Protein AF-R9NA98-F1 (afdb_monomer_lite)

Sequence (183 aa):
MHVDIPQNLLDKCMGLSLSDQYWICPADRQVKWSEVNFFENDFSEDVGNILFGKKSSKRKISLLSPDNTSDGWLKKKWSISDGKRYLIKGGSGINRQEPYNEVFASILMDRLGISHVSYSLMMQEEEPYSICEDFVGPGTELVSAWYIMQTAKKENHVSVYQHYLNCCENLGIKGVVVEASCF

Radius of gyration: 18.81 Å; chains: 1; bounding box: 44×45×48 Å

Secondary structure (DSSP, 8-state):
---SSTTHHHHHHTT--SS-S-----TT----GGGT-TTTS----HHHHHHTT-----SS----SGGGT--SSS-EEEEEETTEEEEEEE--TTT--HHHHHHHHHHHHHHHT------EEEEETTEEEEEEE----TT-----HHHHHTTSPPPTTS-HHHHHHHHHHHTT--S--------

Foldseek 3Di:
DDDPDLVVLLVQQQLAALFDQDGNDDPVDPDDSCRQHVQQDPFDCQVLCVLVVHDDPDPDGRSNANVSVDDDDFSWGWDDDPNFIKIKTWADDDPGCVQVVQQVVLVVCVVVVFAEFHWDWDADPNGIIIMTTRPGHNPGHDDDLVVLLVVDDDDPPDDPVVSSVVSCVVVVNPDDDDGDYDD

Structure (mmCIF, N/CA/C/O backbone):
data_AF-R9NA98-F1
#
_entry.id   AF-R9NA98-F1
#
loop_
_atom_site.group_PDB
_atom_site.id
_atom_site.type_symbol
_atom_site.label_atom_id
_atom_site.label_alt_id
_atom_site.label_comp_id
_atom_site.label_asym_id
_atom_site.label_entity_id
_atom_site.label_seq_id
_atom_site.pdbx_PDB_ins_code
_atom_site.Cartn_x
_atom_site.Cartn_y
_atom_site.Cartn_z
_atom_site.occupancy
_atom_site.B_iso_or_equiv
_atom_site.auth_seq_id
_atom_site.auth_comp_id
_atom_site.auth_asym_id
_atom_site.auth_atom_id
_atom_site.pdbx_PDB_model_num
ATOM 1 N N . MET A 1 1 ? -4.811 3.901 27.135 1.00 51.22 1 MET A N 1
ATOM 2 C CA . MET A 1 1 ? -4.962 2.808 26.154 1.00 51.22 1 MET A CA 1
ATOM 3 C C . MET A 1 1 ? -4.464 1.550 26.847 1.00 51.22 1 MET A C 1
ATOM 5 O O . MET A 1 1 ? -3.291 1.524 27.170 1.00 51.22 1 MET A O 1
ATOM 9 N N . HIS A 1 2 ? -5.335 0.596 27.189 1.00 53.34 2 HIS A N 1
ATOM 10 C CA . HIS A 1 2 ? -4.908 -0.696 27.753 1.00 53.34 2 HIS A CA 1
ATOM 11 C C . HIS A 1 2 ? -4.955 -1.725 26.620 1.00 53.34 2 HIS A C 1
ATOM 13 O O . HIS A 1 2 ? -6.041 -2.080 26.154 1.00 53.34 2 HIS A O 1
ATOM 19 N N . VAL A 1 3 ? -3.792 -2.080 26.087 1.00 60.19 3 VAL A N 1
ATOM 20 C CA . VAL A 1 3 ? -3.586 -3.176 25.134 1.00 60.19 3 VAL A CA 1
ATOM 21 C C . VAL A 1 3 ? -2.467 -3.992 25.759 1.00 60.19 3 VAL A C 1
ATOM 23 O O . VAL A 1 3 ? -1.313 -3.585 25.707 1.00 60.19 3 VAL A O 1
ATOM 26 N N . ASP A 1 4 ? -2.832 -5.065 26.456 1.00 68.94 4 ASP A N 1
ATOM 27 C CA . ASP A 1 4 ? -1.878 -5.827 27.273 1.00 68.94 4 ASP A CA 1
ATOM 28 C C . ASP A 1 4 ? -0.988 -6.741 26.423 1.00 68.94 4 ASP A C 1
ATOM 30 O O . ASP A 1 4 ? 0.153 -7.010 26.784 1.00 68.94 4 ASP A O 1
ATOM 34 N N . ILE A 1 5 ? -1.501 -7.170 25.265 1.00 71.50 5 ILE A N 1
ATOM 35 C CA . ILE A 1 5 ? -0.796 -7.974 24.264 1.00 71.50 5 ILE A CA 1
ATOM 36 C C . ILE A 1 5 ? -1.206 -7.538 22.846 1.00 71.50 5 ILE A C 1
ATOM 38 O O . ILE A 1 5 ? -2.355 -7.125 22.658 1.00 71.50 5 ILE A O 1
ATOM 42 N N . PRO A 1 6 ? -0.316 -7.644 21.837 1.00 67.81 6 PRO A N 1
ATOM 43 C CA . PRO A 1 6 ? -0.602 -7.224 20.462 1.00 67.81 6 PRO A CA 1
ATOM 44 C C . PRO A 1 6 ? -1.852 -7.868 19.850 1.00 67.81 6 PRO A C 1
ATOM 46 O O . PRO A 1 6 ? -2.550 -7.209 19.085 1.00 67.81 6 PRO A O 1
ATOM 49 N N . GLN A 1 7 ? -2.188 -9.112 20.223 1.00 70.19 7 GLN A N 1
ATOM 50 C CA . GLN A 1 7 ? -3.407 -9.773 19.736 1.00 70.19 7 GLN A CA 1
ATOM 51 C C . GLN A 1 7 ? -4.690 -9.007 20.095 1.00 70.19 7 GLN A C 1
ATOM 53 O O . GLN A 1 7 ? -5.619 -8.980 19.295 1.00 70.19 7 GLN A O 1
ATOM 58 N N . ASN A 1 8 ? -4.723 -8.296 21.228 1.00 75.38 8 ASN A N 1
ATOM 59 C CA . ASN A 1 8 ? -5.899 -7.523 21.649 1.00 75.38 8 ASN A CA 1
ATOM 60 C C . ASN A 1 8 ? -6.156 -6.295 20.755 1.00 75.38 8 ASN A C 1
ATOM 62 O O . ASN A 1 8 ? -7.170 -5.614 20.921 1.00 75.38 8 ASN A O 1
ATOM 66 N N . LEU A 1 9 ? -5.232 -5.959 19.846 1.00 76.06 9 LEU A N 1
ATOM 67 C CA . LEU A 1 9 ? -5.450 -4.917 18.848 1.00 76.06 9 LEU A CA 1
ATOM 68 C C . LEU A 1 9 ? -6.472 -5.370 17.801 1.00 76.06 9 LEU A C 1
ATOM 70 O O . LEU A 1 9 ? -7.329 -4.569 17.435 1.00 76.06 9 LEU A O 1
ATOM 74 N N . LEU A 1 10 ? -6.440 -6.650 17.406 1.00 75.62 10 LEU A N 1
ATOM 75 C CA . LEU A 1 10 ? -7.361 -7.233 16.423 1.00 75.62 10 LEU A CA 1
ATOM 76 C C . LEU A 1 10 ? -8.816 -7.118 16.880 1.00 75.62 10 LEU A C 1
ATOM 78 O O . LEU A 1 10 ? -9.662 -6.680 16.108 1.00 75.62 10 LEU A O 1
ATOM 82 N N . ASP A 1 11 ? -9.088 -7.385 18.158 1.00 76.25 11 ASP A N 1
ATOM 83 C CA . ASP A 1 11 ? -10.431 -7.238 18.734 1.00 76.25 11 ASP A CA 1
ATOM 84 C C . ASP A 1 11 ? -10.921 -5.780 18.736 1.00 76.25 11 ASP A C 1
ATOM 86 O O . ASP A 1 11 ? -12.123 -5.510 18.744 1.00 76.25 11 ASP A O 1
ATOM 90 N N . LYS A 1 12 ? -9.994 -4.813 18.741 1.00 77.81 12 LYS A N 1
ATOM 91 C CA . LYS A 1 12 ? -10.310 -3.378 18.789 1.00 77.81 12 LYS A CA 1
ATOM 92 C C . LYS A 1 12 ? -10.414 -2.726 17.418 1.00 77.81 12 LYS A C 1
ATOM 94 O O . LYS A 1 12 ? -11.150 -1.748 17.302 1.00 77.81 12 LYS A O 1
ATOM 99 N N . CYS A 1 13 ? -9.692 -3.229 16.420 1.00 83.06 13 CYS A N 1
ATOM 100 C CA . CYS A 1 13 ? -9.755 -2.745 15.040 1.00 83.06 13 CYS A CA 1
ATOM 101 C C . CYS A 1 13 ? -10.558 -3.662 14.104 1.00 83.06 13 CYS A C 1
ATOM 103 O O . CYS A 1 13 ? -10.687 -3.347 12.926 1.00 83.06 13 CYS A O 1
ATOM 105 N N . MET A 1 14 ? -11.091 -4.780 14.611 1.00 88.31 14 MET A N 1
ATOM 106 C CA . MET A 1 14 ? -11.823 -5.799 13.845 1.00 88.31 14 MET A CA 1
ATOM 107 C C . MET A 1 14 ? -10.999 -6.405 12.698 1.00 88.31 14 MET A C 1
ATOM 109 O O . MET A 1 14 ? -11.563 -6.919 11.741 1.00 88.31 14 MET A O 1
ATOM 113 N N . GLY A 1 15 ? -9.665 -6.320 12.763 1.00 89.88 15 GLY A N 1
ATOM 114 C CA . GLY A 1 15 ? -8.774 -6.758 11.683 1.00 89.88 15 GLY A CA 1
ATOM 115 C C . GLY A 1 15 ? -8.960 -6.015 10.353 1.00 89.88 15 GLY A C 1
ATOM 116 O O . GLY A 1 15 ? -8.452 -6.486 9.346 1.00 89.88 15 GLY A O 1
ATOM 117 N N . LEU A 1 16 ? -9.677 -4.887 10.341 1.00 93.12 16 LEU A N 1
ATOM 118 C CA . LEU A 1 16 ? -9.980 -4.128 9.128 1.00 93.12 16 LEU A CA 1
ATOM 119 C C . LEU A 1 16 ? -8.706 -3.539 8.499 1.00 93.12 16 LEU A C 1
ATOM 121 O O . LEU A 1 16 ? -7.791 -3.094 9.204 1.00 93.12 16 LEU A O 1
ATOM 125 N N . SER A 1 17 ? -8.667 -3.488 7.171 1.00 93.25 17 SER A N 1
ATOM 126 C CA . SER A 1 17 ? -7.558 -2.939 6.385 1.00 93.25 17 SER A CA 1
ATOM 127 C C . SER A 1 17 ? -8.077 -2.100 5.206 1.00 93.25 17 SER A C 1
ATOM 129 O O . SER A 1 17 ? -9.284 -1.948 5.016 1.00 93.25 17 SER A O 1
ATOM 131 N N . LEU A 1 18 ? -7.145 -1.517 4.448 1.00 94.44 18 LEU A N 1
ATOM 132 C CA . LEU A 1 18 ? -7.381 -0.939 3.117 1.00 94.44 18 LEU A CA 1
ATOM 133 C C . LEU A 1 18 ? -6.660 -1.752 2.022 1.00 94.44 18 LEU A C 1
ATOM 135 O O . LEU A 1 18 ? -6.407 -1.263 0.932 1.00 94.44 18 LEU A O 1
ATOM 139 N N . SER A 1 19 ? -6.287 -3.001 2.316 1.00 92.56 19 SER A N 1
ATOM 140 C CA . SER A 1 19 ? -5.658 -3.915 1.351 1.00 92.56 19 SER A CA 1
ATOM 141 C C . SER A 1 19 ? -6.585 -5.037 0.895 1.00 92.56 19 SER A C 1
ATOM 143 O O . SER A 1 19 ? -6.332 -5.648 -0.140 1.00 92.56 19 SER A O 1
ATOM 145 N N . ASP A 1 20 ? -7.636 -5.325 1.661 1.00 93.75 20 ASP A N 1
ATOM 146 C CA . ASP A 1 20 ? -8.508 -6.480 1.470 1.00 93.75 20 ASP A CA 1
ATOM 147 C C . ASP A 1 20 ? -9.876 -6.275 2.147 1.00 93.75 20 ASP A C 1
ATOM 149 O O . ASP A 1 20 ? -10.104 -5.295 2.859 1.00 93.75 20 ASP A O 1
ATOM 153 N N . GLN A 1 21 ? -10.807 -7.202 1.902 1.00 94.06 21 GLN A N 1
ATOM 154 C CA . GLN A 1 21 ? -12.181 -7.155 2.419 1.00 94.06 21 GLN A CA 1
ATOM 155 C C . GLN A 1 21 ? -12.419 -8.143 3.571 1.00 94.06 21 GLN A C 1
ATOM 157 O O . GLN A 1 21 ? -13.558 -8.555 3.819 1.00 94.06 21 GLN A O 1
ATOM 162 N N . TYR A 1 22 ? -11.363 -8.555 4.276 1.00 91.69 22 TYR A N 1
ATOM 163 C CA . TYR A 1 22 ? -11.489 -9.449 5.421 1.00 91.69 22 TYR A CA 1
ATOM 164 C C . TYR A 1 22 ? -11.599 -8.653 6.723 1.00 91.69 22 TYR A C 1
ATOM 166 O O . TYR A 1 22 ? -11.067 -7.557 6.890 1.00 91.69 22 TYR A O 1
ATOM 174 N N . TRP A 1 23 ? -12.342 -9.213 7.674 1.00 92.75 23 TRP A N 1
ATOM 175 C CA . TRP A 1 23 ? -12.527 -8.632 8.998 1.00 92.75 23 TRP A CA 1
ATOM 176 C C . TRP A 1 23 ? -12.934 -9.701 10.004 1.00 92.75 23 TRP A C 1
ATOM 178 O O . TRP A 1 23 ? -13.432 -10.774 9.659 1.00 92.75 23 TRP A O 1
ATOM 188 N N . ILE A 1 24 ? -12.737 -9.379 11.272 1.00 89.62 24 ILE A N 1
ATOM 189 C CA . ILE A 1 24 ? -13.101 -10.201 12.415 1.00 89.62 24 ILE A CA 1
ATOM 190 C C . ILE A 1 24 ? -14.376 -9.606 13.009 1.00 89.62 24 ILE A C 1
ATOM 192 O O . ILE A 1 24 ? -14.346 -8.587 13.702 1.00 89.62 24 ILE A O 1
ATOM 196 N N . CYS A 1 25 ? -15.509 -10.251 12.734 1.00 89.19 25 CYS A N 1
ATOM 197 C CA . CYS A 1 25 ? -16.793 -9.902 13.334 1.00 89.19 25 CYS A CA 1
ATOM 198 C C . CYS A 1 25 ? -17.009 -10.711 14.625 1.00 89.19 25 CYS A C 1
ATOM 200 O O . CYS A 1 25 ? -17.052 -11.943 14.561 1.00 89.19 25 CYS A O 1
ATOM 202 N N . PRO A 1 26 ? -17.179 -10.064 15.794 1.00 82.38 26 PRO A N 1
ATOM 203 C CA . PRO A 1 26 ? -17.549 -10.759 17.023 1.00 82.38 26 PRO A CA 1
ATOM 204 C C . PRO A 1 26 ? -18.880 -11.499 16.858 1.00 82.38 26 PRO A C 1
ATOM 206 O O . PRO A 1 26 ? -19.846 -10.934 16.349 1.00 82.38 26 PRO A O 1
ATOM 209 N N . ALA A 1 27 ? -18.943 -12.756 17.299 1.00 84.31 27 ALA A N 1
ATOM 210 C CA . ALA A 1 27 ? -20.114 -13.617 17.101 1.00 84.31 27 ALA A CA 1
ATOM 211 C C . ALA A 1 27 ? -21.383 -13.115 17.820 1.00 84.31 27 ALA A C 1
ATOM 213 O O . ALA A 1 27 ? -22.499 -13.442 17.422 1.00 84.31 27 ALA A O 1
ATOM 214 N N . ASP A 1 28 ? -21.215 -12.325 18.879 1.00 84.88 28 ASP A N 1
ATOM 215 C CA . ASP A 1 28 ? -22.287 -11.710 19.663 1.00 84.88 28 ASP A CA 1
ATOM 216 C C . ASP A 1 28 ? -22.797 -10.389 19.061 1.00 84.88 28 ASP A C 1
ATOM 218 O O . ASP A 1 28 ? -23.811 -9.851 19.512 1.00 84.88 28 ASP A O 1
ATOM 222 N N . ARG A 1 29 ? -22.123 -9.866 18.030 1.00 78.00 29 ARG A N 1
ATOM 223 C CA . ARG A 1 29 ? -22.470 -8.613 17.362 1.00 78.00 29 ARG A CA 1
ATOM 224 C C . ARG A 1 29 ? -22.973 -8.866 15.947 1.00 78.00 29 ARG A C 1
ATOM 226 O O . ARG A 1 29 ? -22.259 -9.369 15.090 1.00 78.00 29 ARG A O 1
ATOM 233 N N . GLN A 1 30 ? -24.197 -8.422 15.675 1.00 82.19 30 GLN A N 1
ATOM 234 C CA . GLN A 1 30 ? -24.731 -8.354 14.314 1.00 82.19 30 GLN A CA 1
ATOM 235 C C . GLN A 1 30 ? -24.277 -7.055 13.644 1.00 82.19 30 GLN A C 1
ATOM 237 O O . GLN A 1 30 ? -25.052 -6.110 13.535 1.00 82.19 30 GLN A O 1
ATOM 242 N N . VAL A 1 31 ? -23.008 -6.990 13.246 1.00 90.00 31 VAL A N 1
ATOM 243 C CA . VAL A 1 31 ? -22.466 -5.860 12.478 1.00 90.00 31 VAL A CA 1
ATOM 244 C C . VAL A 1 31 ? -22.366 -6.282 11.017 1.00 90.00 31 VAL A C 1
ATOM 246 O O . VAL A 1 31 ? -21.981 -7.412 10.711 1.00 90.00 31 VAL A O 1
ATOM 249 N N . LYS A 1 32 ? -22.728 -5.392 10.098 1.00 92.25 32 LYS A N 1
ATOM 250 C CA . LYS A 1 32 ? -22.576 -5.595 8.656 1.00 92.25 32 LYS A CA 1
ATOM 251 C C . LYS A 1 32 ? -21.279 -4.959 8.175 1.00 92.25 32 LYS A C 1
ATOM 253 O O . LYS A 1 32 ? -20.877 -3.904 8.653 1.00 92.25 32 LYS A O 1
ATOM 258 N N . TRP A 1 33 ? -20.677 -5.552 7.148 1.00 93.31 33 TRP A N 1
ATOM 259 C CA . TRP A 1 33 ? -19.483 -5.013 6.487 1.00 93.31 33 TRP A CA 1
ATOM 260 C C . TRP A 1 33 ? -19.636 -3.540 6.070 1.00 93.31 33 TRP A C 1
ATOM 262 O O . TRP A 1 33 ? -18.751 -2.723 6.321 1.00 93.31 33 TRP A O 1
ATOM 272 N N . SER A 1 34 ? -20.789 -3.181 5.498 1.00 94.25 34 SER A N 1
ATOM 273 C CA . SER A 1 34 ? -21.107 -1.812 5.065 1.00 94.25 34 SER A CA 1
ATOM 274 C C . SER A 1 34 ? -21.058 -0.779 6.197 1.00 94.25 34 SER A C 1
ATOM 276 O O . SER A 1 34 ? -20.919 0.406 5.932 1.00 94.25 34 SER A O 1
ATOM 278 N N . GLU A 1 35 ? -21.193 -1.208 7.455 1.00 92.88 35 GLU A N 1
ATOM 279 C CA . GLU A 1 35 ? -21.220 -0.317 8.621 1.00 92.88 35 GLU A CA 1
ATOM 280 C C . GLU A 1 35 ? -19.826 -0.007 9.178 1.00 92.88 35 GLU A C 1
ATOM 282 O O . GLU A 1 35 ? -19.697 0.903 9.995 1.00 92.88 35 GLU A O 1
ATOM 287 N N . VAL A 1 36 ? -18.793 -0.770 8.800 1.00 93.12 36 VAL A N 1
ATOM 288 C CA . VAL A 1 36 ? -17.466 -0.646 9.429 1.00 93.12 36 VAL A CA 1
ATOM 289 C C . VAL A 1 36 ? -16.285 -0.595 8.472 1.00 93.12 36 VAL A C 1
ATOM 291 O O . VAL A 1 36 ? -15.193 -0.235 8.904 1.00 93.12 36 VAL A O 1
ATOM 294 N N . ASN A 1 37 ? -16.454 -0.970 7.204 1.00 94.38 37 ASN A N 1
ATOM 295 C CA . ASN A 1 37 ? -15.323 -1.041 6.286 1.00 94.38 37 ASN A CA 1
ATOM 296 C C . ASN A 1 37 ? -14.712 0.338 6.012 1.00 94.38 37 ASN A C 1
ATOM 298 O O . ASN A 1 37 ? -15.435 1.323 5.862 1.00 94.38 37 ASN A O 1
ATOM 302 N N . PHE A 1 38 ? -13.385 0.399 5.906 1.00 95.75 38 PHE A N 1
ATOM 303 C CA . PHE A 1 38 ? -12.661 1.658 5.718 1.00 95.75 38 PHE A CA 1
ATOM 304 C C . PHE A 1 38 ? -12.742 2.222 4.293 1.00 95.75 38 PHE A C 1
ATOM 306 O O . PHE A 1 38 ? -12.445 3.403 4.093 1.00 95.75 38 PHE A O 1
ATOM 313 N N . PHE A 1 39 ? -13.174 1.418 3.317 1.00 95.00 39 PHE A N 1
ATOM 314 C CA . PHE A 1 39 ? -13.364 1.865 1.935 1.00 95.00 39 PHE A CA 1
ATOM 315 C C . PHE A 1 39 ? -14.542 2.841 1.812 1.00 95.00 39 PHE A C 1
ATOM 317 O O . PHE A 1 39 ? -14.461 3.825 1.082 1.00 95.00 39 PHE A O 1
ATOM 324 N N . GLU A 1 40 ? -15.622 2.597 2.557 1.00 94.75 40 GLU A N 1
ATOM 325 C CA . GLU A 1 40 ? -16.866 3.373 2.492 1.00 94.75 40 GLU A CA 1
ATOM 326 C C . GLU A 1 40 ? -17.073 4.261 3.724 1.00 94.75 40 GLU A C 1
ATOM 328 O O . GLU A 1 40 ? -17.711 5.308 3.625 1.00 94.75 40 GLU A O 1
ATOM 333 N N . ASN A 1 41 ? -16.499 3.895 4.874 1.00 95.25 41 ASN A N 1
ATOM 334 C CA . ASN A 1 41 ? -16.672 4.619 6.133 1.00 95.25 41 ASN A CA 1
ATOM 335 C C . ASN A 1 41 ? -15.407 5.376 6.540 1.00 95.25 41 ASN A C 1
ATOM 337 O O . ASN A 1 41 ? -14.282 4.969 6.231 1.00 95.25 41 ASN A O 1
ATOM 341 N N . ASP A 1 42 ? -15.600 6.480 7.255 1.00 95.50 42 ASP A N 1
ATOM 342 C CA . ASP A 1 42 ? -14.498 7.249 7.821 1.00 95.50 42 ASP A CA 1
ATOM 343 C C . ASP A 1 42 ? -13.805 6.470 8.945 1.00 95.50 42 ASP A C 1
ATOM 345 O O . ASP A 1 42 ? -14.436 5.744 9.720 1.00 95.50 42 ASP A O 1
ATOM 349 N N . PHE A 1 43 ? -12.496 6.667 9.078 1.00 94.25 43 PHE A N 1
ATOM 350 C CA . PHE A 1 43 ? -11.686 6.059 10.129 1.00 94.25 43 PHE A CA 1
ATOM 351 C C . PHE A 1 43 ? -10.910 7.097 10.930 1.00 94.25 43 PHE A C 1
ATOM 353 O O . PHE A 1 43 ? -10.774 8.262 10.561 1.00 94.25 43 PHE A O 1
ATOM 360 N N . SER A 1 44 ? -10.394 6.662 12.077 1.00 92.25 44 SER A N 1
ATOM 361 C CA . SER A 1 44 ? -9.605 7.524 12.944 1.00 92.25 44 SER A CA 1
ATOM 362 C C . SER A 1 44 ? -8.180 7.689 12.421 1.00 92.25 44 SER A C 1
ATOM 364 O O . SER A 1 44 ? -7.446 6.711 12.302 1.00 92.25 44 SER A O 1
ATOM 366 N N . GLU A 1 45 ? -7.731 8.932 12.254 1.00 90.81 45 GLU A N 1
ATOM 367 C CA . GLU A 1 45 ? -6.311 9.237 12.022 1.00 90.81 45 GLU A CA 1
ATOM 368 C C . GLU A 1 45 ? -5.463 9.231 13.308 1.00 90.81 45 GLU A C 1
ATOM 370 O O . GLU A 1 45 ? -4.275 9.553 13.272 1.00 90.81 45 GLU A O 1
ATOM 375 N N . ASP A 1 46 ? -6.045 8.932 14.477 1.00 90.38 46 ASP A N 1
ATOM 376 C CA . ASP A 1 46 ? -5.315 9.011 15.750 1.00 90.38 46 ASP A CA 1
ATOM 377 C C . ASP A 1 46 ? -4.075 8.099 15.748 1.00 90.38 46 ASP A C 1
ATOM 379 O O . ASP A 1 46 ? -3.009 8.525 16.193 1.00 90.38 46 ASP A O 1
ATOM 383 N N . VAL A 1 47 ? -4.200 6.867 15.234 1.00 89.00 47 VAL A N 1
ATOM 384 C CA . VAL A 1 47 ? -3.092 5.897 15.173 1.00 89.00 47 VAL A CA 1
ATOM 385 C C . VAL A 1 47 ? -2.003 6.390 14.223 1.00 89.00 47 VAL A C 1
ATOM 387 O O . VAL A 1 47 ? -0.860 6.542 14.652 1.00 89.00 47 VAL A O 1
ATOM 390 N N . GLY A 1 48 ? -2.348 6.731 12.980 1.00 89.19 48 GLY A N 1
ATOM 391 C CA . GLY A 1 48 ? -1.407 7.275 12.002 1.00 89.19 48 GLY A CA 1
ATOM 392 C C . GLY A 1 48 ? -0.693 8.538 12.480 1.00 89.19 48 GLY A C 1
ATOM 393 O O . GLY A 1 48 ? 0.518 8.673 12.315 1.00 89.19 48 GLY A O 1
ATOM 394 N N . ASN A 1 49 ? -1.396 9.449 13.158 1.00 88.94 49 ASN A N 1
ATOM 395 C CA . ASN A 1 49 ? -0.783 10.649 13.730 1.00 88.94 49 ASN A CA 1
ATOM 396 C C . ASN A 1 49 ? 0.212 10.314 14.858 1.00 88.94 49 ASN A C 1
ATOM 398 O O . ASN A 1 49 ? 1.281 10.925 14.918 1.00 88.94 49 ASN A O 1
ATOM 402 N N . ILE A 1 50 ? -0.089 9.321 15.704 1.00 87.81 50 ILE A N 1
ATOM 403 C CA . ILE A 1 50 ? 0.836 8.830 16.740 1.00 87.81 50 ILE A CA 1
ATOM 404 C C . ILE A 1 50 ? 2.069 8.176 16.109 1.00 87.81 50 ILE A C 1
ATOM 406 O O . ILE A 1 50 ? 3.187 8.509 16.501 1.00 87.81 50 ILE A O 1
ATOM 410 N N . LEU A 1 51 ? 1.889 7.311 15.102 1.00 85.62 51 LEU A N 1
ATOM 411 C CA . LEU A 1 51 ? 2.996 6.740 14.320 1.00 85.62 51 LEU 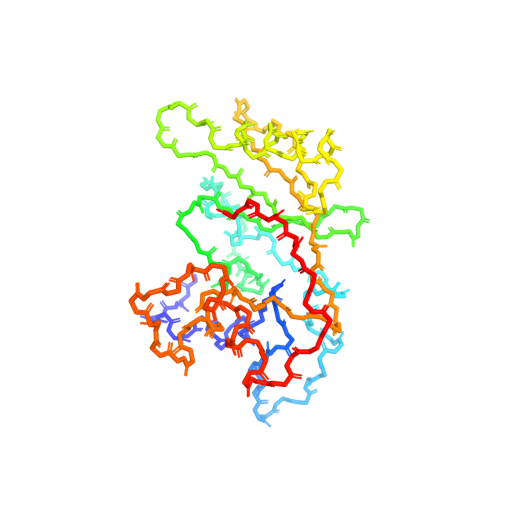A CA 1
ATOM 412 C C . LEU A 1 51 ? 3.835 7.840 13.661 1.00 85.62 51 LEU A C 1
ATOM 414 O O . LEU A 1 51 ? 5.040 7.686 13.460 1.00 85.62 51 LEU A O 1
ATOM 418 N N . PHE A 1 52 ? 3.214 8.990 13.380 1.00 84.19 52 PHE A N 1
ATOM 419 C CA . PHE A 1 52 ? 3.899 10.144 12.825 1.00 84.19 52 PHE A CA 1
ATOM 420 C C . PHE A 1 52 ? 4.652 11.000 13.844 1.00 84.19 52 PHE A C 1
ATOM 422 O O . PHE A 1 52 ? 5.351 11.934 13.446 1.00 84.19 52 PHE A O 1
ATOM 429 N N . GLY A 1 53 ? 4.583 10.647 15.129 1.00 80.69 53 GLY A N 1
ATOM 430 C CA . GLY A 1 53 ? 5.208 11.378 16.228 1.00 80.69 53 GLY A CA 1
ATOM 431 C C . GLY A 1 53 ? 4.387 12.575 16.708 1.00 80.69 53 GLY A C 1
ATOM 432 O O . GLY A 1 53 ? 4.856 13.333 17.560 1.00 80.69 53 GLY A O 1
ATOM 433 N N . LYS A 1 54 ? 3.159 12.760 16.203 1.00 82.00 54 LYS A N 1
ATOM 434 C CA . LYS A 1 54 ? 2.281 13.836 16.667 1.00 82.00 54 LYS A CA 1
ATOM 435 C C . LYS A 1 54 ? 1.758 13.496 18.058 1.00 82.00 54 LYS A C 1
ATOM 437 O O . LYS A 1 54 ? 1.299 12.387 18.332 1.00 82.00 54 LYS A O 1
ATOM 442 N N . LYS A 1 55 ? 1.805 14.479 18.957 1.00 71.00 55 LYS A N 1
ATOM 443 C CA . LYS A 1 55 ? 1.250 14.332 20.305 1.00 71.00 55 LYS A CA 1
ATOM 444 C C . LYS A 1 55 ? -0.271 14.266 20.207 1.00 71.00 55 LYS A C 1
ATOM 446 O O . LYS A 1 55 ? -0.902 15.221 19.763 1.00 71.00 55 LYS A O 1
ATOM 451 N N . SER A 1 56 ? -0.864 13.160 20.652 1.00 67.00 56 SER A N 1
ATOM 452 C CA . SER A 1 56 ? -2.316 13.090 20.798 1.00 67.00 56 SER A CA 1
ATOM 453 C C . SER A 1 56 ? -2.748 13.987 21.958 1.00 67.00 56 SER A C 1
ATOM 455 O O . SER A 1 56 ? -2.398 13.744 23.111 1.00 67.00 56 SER A O 1
ATOM 457 N N . SER A 1 57 ? -3.505 15.040 21.653 1.00 62.12 57 SER A N 1
ATOM 458 C CA . SER A 1 57 ? -4.154 15.899 22.651 1.00 62.12 57 SER A CA 1
ATOM 459 C C . SER A 1 57 ? -5.467 15.300 23.171 1.00 62.12 57 SER A C 1
ATOM 461 O O . SER A 1 57 ? -6.070 15.830 24.106 1.00 62.12 57 SER A O 1
ATOM 463 N N . LYS A 1 58 ? -5.929 14.189 22.581 1.00 68.44 58 LYS A N 1
ATOM 464 C CA . LYS A 1 58 ? -7.203 13.556 22.925 1.00 68.44 58 LYS A CA 1
ATOM 465 C C . LYS A 1 58 ? -7.066 12.677 24.165 1.00 68.44 58 LYS A C 1
ATOM 467 O O . LYS A 1 58 ? -6.176 11.840 24.277 1.00 68.44 58 LYS A O 1
ATOM 472 N N . ARG A 1 59 ? -8.047 12.793 25.065 1.00 67.75 59 ARG A N 1
ATOM 473 C CA . ARG A 1 59 ? -8.150 11.970 26.286 1.00 67.75 59 ARG A CA 1
ATOM 474 C C . ARG A 1 59 ? -8.419 10.487 25.989 1.00 67.75 59 ARG A C 1
ATOM 476 O O . ARG A 1 59 ? -8.080 9.631 26.801 1.00 67.75 59 ARG A O 1
ATOM 483 N N . LYS A 1 60 ? -9.034 10.184 24.838 1.00 80.19 60 LYS A N 1
ATOM 484 C CA . LYS A 1 60 ? -9.337 8.829 24.357 1.00 80.19 60 LYS A CA 1
ATOM 485 C C . LYS A 1 60 ? -8.881 8.703 22.903 1.00 80.19 60 LYS A C 1
ATOM 487 O O . LYS A 1 60 ? -9.323 9.477 22.065 1.00 80.19 60 LYS A O 1
ATOM 492 N N . ILE A 1 61 ? -8.005 7.737 22.645 1.00 82.88 61 ILE A N 1
ATOM 493 C CA . ILE A 1 61 ? -7.498 7.392 21.310 1.00 82.88 61 ILE A CA 1
ATOM 494 C C . ILE A 1 61 ? -8.403 6.308 20.723 1.00 82.88 61 ILE A C 1
ATOM 496 O O . ILE A 1 61 ? -8.674 5.3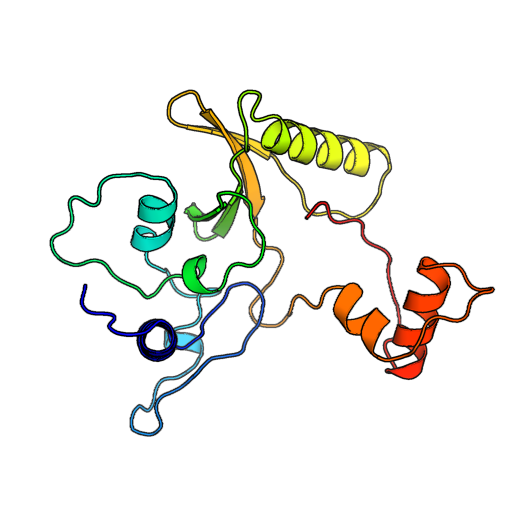15 21.410 1.00 82.88 61 ILE A O 1
ATOM 500 N N . SER A 1 62 ? -8.865 6.490 19.486 1.00 86.38 62 SER A N 1
ATOM 501 C CA . SER A 1 62 ? -9.540 5.424 18.740 1.00 86.38 62 SER A CA 1
ATOM 502 C C . SER A 1 62 ? -8.518 4.540 18.030 1.00 86.38 62 SER A C 1
ATOM 504 O O . SER A 1 62 ? -7.617 5.045 17.365 1.00 86.38 62 SER A O 1
ATOM 506 N N . LEU A 1 63 ? -8.677 3.223 18.176 1.00 84.88 63 LEU A N 1
ATOM 507 C CA . LEU A 1 63 ? -7.858 2.208 17.508 1.00 84.88 63 LEU A CA 1
ATOM 508 C C . LEU A 1 63 ? -8.512 1.674 16.225 1.00 84.88 63 LEU A C 1
ATOM 510 O O . LEU A 1 63 ? -7.926 0.824 15.572 1.00 84.88 63 LEU A O 1
ATOM 514 N N . LEU A 1 64 ? -9.701 2.158 15.852 1.00 88.94 64 LEU A N 1
ATOM 515 C CA . LEU A 1 64 ? -10.324 1.846 14.563 1.00 88.94 64 LEU A CA 1
ATOM 516 C C . LEU A 1 64 ? -9.636 2.669 13.472 1.00 88.94 64 LEU A C 1
ATOM 518 O O . LEU A 1 64 ? -10.015 3.810 13.202 1.00 88.94 64 LEU A O 1
ATOM 522 N N . SER A 1 65 ? -8.567 2.098 12.929 1.00 91.25 65 SER A N 1
ATOM 523 C CA . SER A 1 65 ? -7.714 2.707 11.917 1.00 91.25 65 SER A CA 1
ATOM 524 C C . SER A 1 65 ? -7.064 1.621 11.043 1.00 91.25 65 SER A C 1
ATOM 526 O O . SER A 1 65 ? -6.630 0.600 11.597 1.00 91.25 65 SER A O 1
ATOM 528 N N . PRO A 1 66 ? -6.941 1.845 9.720 1.00 90.62 66 PRO A N 1
ATOM 529 C CA . PRO A 1 66 ? -6.195 0.970 8.807 1.00 90.62 66 PRO A CA 1
ATOM 530 C C . PRO A 1 66 ? -4.674 1.005 9.044 1.00 90.62 66 PRO A C 1
ATOM 532 O O . PRO A 1 66 ? -3.937 0.150 8.551 1.00 90.62 66 PRO A O 1
ATOM 535 N N . ASP A 1 67 ? -4.169 1.951 9.841 1.00 89.56 67 ASP A N 1
ATOM 536 C CA . ASP A 1 67 ? -2.743 2.040 10.178 1.00 89.56 67 ASP A CA 1
ATOM 537 C C . ASP A 1 67 ? -2.255 0.839 11.007 1.00 89.56 67 ASP A C 1
ATOM 539 O O . ASP A 1 67 ? -1.061 0.547 11.029 1.00 89.56 67 ASP A O 1
ATOM 543 N N . ASN A 1 68 ? -3.166 0.112 11.670 1.00 84.38 68 ASN A N 1
ATOM 544 C CA . ASN A 1 68 ? -2.826 -1.078 12.460 1.00 84.38 68 ASN A CA 1
ATOM 545 C C . ASN A 1 68 ? -2.458 -2.300 11.605 1.00 84.38 68 ASN A C 1
ATOM 547 O O . ASN A 1 68 ? -1.834 -3.228 12.114 1.00 84.38 68 ASN A O 1
ATOM 551 N N . THR A 1 69 ? -2.890 -2.325 10.345 1.00 77.88 69 THR A N 1
ATOM 552 C CA . THR A 1 69 ? -2.753 -3.462 9.418 1.00 77.88 69 THR A CA 1
ATOM 553 C C . THR A 1 69 ? -1.908 -3.110 8.193 1.00 77.88 69 THR A C 1
ATOM 555 O O . THR A 1 69 ? -1.729 -3.930 7.301 1.00 77.88 69 THR A O 1
ATOM 558 N N . SER A 1 70 ? -1.341 -1.901 8.150 1.00 73.44 70 SER A N 1
ATOM 559 C CA . SER A 1 70 ? -0.518 -1.454 7.027 1.00 73.44 70 SER A CA 1
ATOM 560 C C . SER A 1 70 ? 0.856 -2.142 7.020 1.00 73.44 70 SER A C 1
ATOM 562 O O . SER A 1 70 ? 1.628 -2.002 7.972 1.00 73.44 70 SER A O 1
ATOM 564 N N . ASP A 1 71 ? 1.223 -2.800 5.916 1.00 66.75 71 ASP A N 1
ATOM 565 C CA . ASP A 1 71 ? 2.468 -3.584 5.771 1.00 66.75 71 ASP A CA 1
ATOM 566 C C . ASP A 1 71 ? 3.666 -2.775 5.228 1.00 66.75 71 ASP A C 1
ATOM 568 O O . ASP A 1 71 ? 3.488 -1.770 4.535 1.00 66.75 71 ASP A O 1
ATOM 572 N N . GLY A 1 72 ? 4.892 -3.123 5.633 1.00 63.25 72 GLY A N 1
ATOM 573 C CA . GLY A 1 72 ? 6.145 -2.424 5.304 1.00 63.25 72 GLY A CA 1
ATOM 574 C C . GLY A 1 72 ? 6.773 -1.626 6.460 1.00 63.25 72 GLY A C 1
ATOM 575 O O . GLY A 1 72 ? 6.107 -1.264 7.430 1.00 63.25 72 GLY A O 1
ATOM 576 N N . TRP A 1 73 ? 8.070 -1.328 6.346 1.00 66.88 73 TRP A N 1
ATOM 577 C CA . TRP A 1 73 ? 8.896 -0.763 7.431 1.00 66.88 73 TRP A CA 1
ATOM 578 C C . TRP A 1 73 ? 8.931 0.768 7.496 1.00 66.88 73 TRP A C 1
ATOM 580 O O . TRP A 1 73 ? 9.323 1.333 8.518 1.00 66.88 73 TRP A O 1
ATOM 590 N N . LEU A 1 74 ? 8.563 1.448 6.410 1.00 76.12 74 LEU A N 1
ATOM 591 C CA . LEU A 1 74 ? 8.617 2.905 6.340 1.00 76.12 74 LEU A CA 1
ATOM 592 C C . LEU A 1 74 ? 7.503 3.555 7.166 1.00 76.12 74 LEU A C 1
ATOM 594 O O . LEU A 1 74 ? 6.409 3.010 7.336 1.00 76.12 74 LEU A O 1
ATOM 598 N N . LYS A 1 75 ? 7.791 4.767 7.647 1.00 84.69 75 LYS A N 1
ATOM 599 C CA . LYS A 1 75 ? 6.831 5.623 8.342 1.00 84.69 75 LYS A CA 1
ATOM 600 C C . LYS A 1 75 ? 5.688 5.954 7.382 1.00 84.69 75 LYS A C 1
ATOM 602 O O . LYS A 1 75 ? 5.886 6.717 6.444 1.00 84.69 75 LYS A O 1
ATOM 607 N N . LYS A 1 76 ? 4.503 5.397 7.612 1.00 90.88 76 LYS A N 1
ATOM 608 C CA . LYS A 1 76 ? 3.334 5.577 6.741 1.00 90.88 76 LYS A CA 1
ATOM 609 C C . LYS A 1 76 ? 2.052 5.759 7.544 1.00 90.88 76 LYS A C 1
ATOM 611 O O . LYS A 1 76 ? 1.967 5.272 8.674 1.00 90.88 76 LYS A O 1
ATOM 616 N N . LYS A 1 77 ? 1.106 6.502 6.985 1.00 93.75 77 LYS A N 1
ATOM 617 C CA . LYS A 1 77 ? -0.228 6.636 7.557 1.00 93.75 77 LYS A CA 1
ATOM 618 C C . LYS A 1 77 ? -1.284 6.776 6.478 1.00 93.75 77 LYS A C 1
ATOM 620 O O . LYS A 1 77 ? -1.013 7.361 5.430 1.00 93.75 77 LYS A O 1
ATOM 625 N N . TRP A 1 78 ? -2.487 6.327 6.780 1.00 95.50 78 TRP A N 1
ATOM 626 C CA . TRP A 1 78 ? -3.669 6.633 5.998 1.00 95.50 78 TRP A CA 1
ATOM 627 C C . TRP A 1 78 ? -4.298 7.954 6.444 1.00 95.50 78 TRP A C 1
ATOM 629 O O . TRP A 1 78 ? -4.241 8.348 7.612 1.00 95.50 78 TRP A O 1
ATOM 639 N N . SER A 1 79 ? -4.907 8.649 5.493 1.00 95.31 79 SER A N 1
ATOM 640 C CA . SER A 1 79 ? -5.701 9.854 5.735 1.00 95.31 79 SER A CA 1
ATOM 641 C C . SER A 1 79 ? -6.896 9.906 4.800 1.00 95.31 79 SER A C 1
ATOM 643 O O . SER A 1 79 ? -6.878 9.271 3.741 1.00 95.31 79 SER A O 1
ATOM 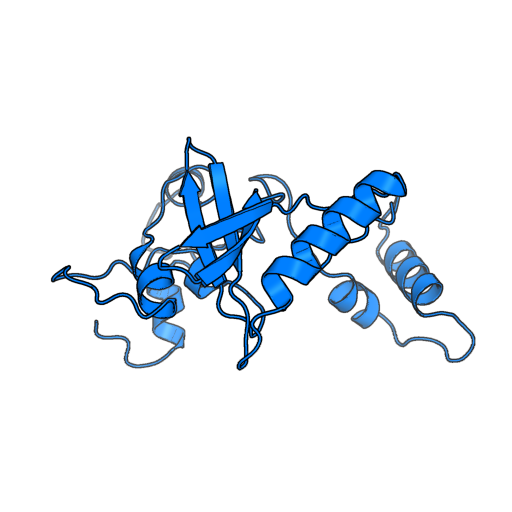645 N N . ILE A 1 80 ? -7.904 10.686 5.181 1.00 95.94 80 ILE A N 1
ATOM 646 C CA . ILE A 1 80 ? -9.067 10.958 4.337 1.00 95.94 80 ILE A CA 1
ATOM 647 C C . ILE A 1 80 ? -9.041 12.433 3.935 1.00 95.94 80 ILE A C 1
ATOM 649 O O . ILE A 1 80 ? -8.986 13.313 4.792 1.00 95.94 80 ILE A O 1
ATOM 653 N N . SER A 1 81 ? -9.105 12.707 2.632 1.00 94.12 81 SER A N 1
ATOM 654 C CA . SER A 1 81 ? -9.253 14.059 2.078 1.00 94.12 81 SER A CA 1
ATOM 655 C C . SER A 1 81 ? -10.276 14.019 0.952 1.00 94.12 81 SER A C 1
ATOM 657 O O . SER A 1 81 ? -10.212 13.139 0.100 1.00 94.12 81 SER A O 1
ATOM 659 N N . ASP A 1 82 ? -11.245 14.936 0.960 1.00 93.00 82 ASP A N 1
ATOM 660 C CA . ASP A 1 82 ? -12.291 15.037 -0.073 1.00 93.00 82 ASP A CA 1
ATOM 661 C C . ASP A 1 82 ? -13.037 13.713 -0.350 1.00 93.00 82 ASP A C 1
ATOM 663 O O . ASP A 1 82 ? -13.388 13.390 -1.483 1.00 93.00 82 ASP A O 1
ATOM 667 N N . GLY A 1 83 ? -13.260 12.914 0.701 1.00 92.06 83 GLY A N 1
ATOM 668 C CA . GLY A 1 83 ? -13.919 11.604 0.617 1.00 92.06 83 GLY A CA 1
ATOM 669 C C . GLY A 1 83 ? -13.050 10.478 0.040 1.00 92.06 83 GLY A C 1
ATOM 670 O O . GLY A 1 83 ? -13.517 9.345 -0.070 1.00 92.06 83 GLY A O 1
ATOM 671 N N . LYS A 1 84 ? -11.787 10.749 -0.295 1.00 94.75 84 LYS A N 1
ATOM 672 C CA . LYS A 1 84 ? -10.823 9.772 -0.814 1.00 94.75 84 LYS A CA 1
ATOM 673 C C . LYS A 1 84 ? -9.819 9.360 0.254 1.00 94.75 84 LYS A C 1
ATOM 675 O O . LYS A 1 84 ? -9.507 10.136 1.159 1.00 94.75 84 LYS A O 1
ATOM 680 N N . ARG A 1 85 ? -9.328 8.124 0.149 1.00 96.56 85 ARG A N 1
ATOM 681 C CA . ARG A 1 85 ? -8.342 7.542 1.064 1.00 96.56 85 ARG A CA 1
ATOM 682 C C . ARG A 1 85 ? -6.967 7.678 0.437 1.00 96.56 85 ARG A C 1
ATOM 684 O O . ARG A 1 85 ? -6.793 7.376 -0.738 1.00 96.56 85 ARG A O 1
ATOM 691 N N . TYR A 1 86 ? -6.009 8.136 1.227 1.00 96.25 86 TYR A N 1
ATOM 692 C CA . TYR A 1 86 ? -4.645 8.358 0.775 1.00 96.25 86 TYR A CA 1
ATOM 693 C C . TYR A 1 86 ? -3.651 7.695 1.709 1.00 96.25 86 TYR A C 1
ATOM 695 O O . TYR A 1 86 ? -3.751 7.869 2.928 1.00 96.25 86 TYR A O 1
ATOM 703 N N . LEU A 1 87 ? -2.665 7.011 1.135 1.00 95.38 87 LEU A N 1
ATOM 704 C CA . LEU A 1 87 ? -1.499 6.530 1.858 1.00 95.38 87 LEU A CA 1
ATOM 705 C C . LEU A 1 87 ? -0.390 7.577 1.759 1.00 95.38 87 LEU A C 1
ATOM 707 O O . LEU A 1 87 ? 0.069 7.925 0.672 1.00 95.38 87 LEU A O 1
ATOM 711 N N . ILE A 1 88 ? 0.051 8.070 2.911 1.00 94.81 88 ILE A N 1
ATOM 712 C CA . ILE A 1 88 ? 1.147 9.029 3.043 1.00 94.81 88 ILE A CA 1
ATOM 713 C C . ILE A 1 88 ? 2.373 8.269 3.537 1.00 94.81 88 ILE A C 1
ATOM 715 O O . ILE A 1 88 ? 2.341 7.708 4.634 1.00 94.81 88 ILE A O 1
ATOM 719 N N . LYS A 1 89 ? 3.465 8.282 2.769 1.00 92.81 89 LYS A N 1
ATOM 720 C CA . LYS A 1 89 ? 4.746 7.661 3.126 1.00 92.81 89 LYS A CA 1
ATOM 721 C C . LYS A 1 89 ? 5.802 8.735 3.396 1.00 92.81 89 LYS A C 1
ATOM 723 O O . LYS A 1 89 ? 6.001 9.659 2.610 1.00 92.81 89 LYS A O 1
ATOM 728 N N . GLY A 1 90 ? 6.480 8.621 4.531 1.00 90.88 90 GLY A N 1
ATOM 729 C CA . GLY A 1 90 ? 7.621 9.451 4.903 1.00 90.88 90 GLY A CA 1
ATOM 730 C C . GLY A 1 90 ? 8.950 8.792 4.550 1.00 90.88 90 GLY A C 1
ATOM 731 O O . GLY A 1 90 ? 9.041 7.571 4.425 1.00 90.88 90 GLY A O 1
ATOM 732 N N . GLY A 1 91 ? 9.989 9.614 4.426 1.00 87.19 91 GLY A N 1
ATOM 733 C CA . GLY A 1 91 ? 11.354 9.133 4.230 1.00 87.19 91 GLY A CA 1
ATOM 734 C C . GLY A 1 91 ? 11.997 8.591 5.503 1.00 87.19 91 GLY A C 1
ATOM 735 O O . GLY A 1 91 ? 11.568 8.891 6.622 1.00 87.19 91 GLY A O 1
ATOM 736 N N . SER A 1 92 ? 13.054 7.809 5.321 1.00 81.69 92 SER A N 1
ATOM 737 C CA . SER A 1 92 ? 13.900 7.296 6.392 1.00 81.69 92 SER A CA 1
ATOM 738 C C . SER A 1 92 ? 15.315 7.881 6.308 1.00 81.69 92 SER A C 1
ATOM 740 O O . SER A 1 92 ? 15.721 8.508 5.326 1.00 81.69 92 SER A O 1
ATOM 742 N N . GLY A 1 93 ? 16.073 7.730 7.395 1.00 78.88 93 GLY A N 1
ATOM 743 C CA . GLY A 1 93 ? 17.435 8.254 7.487 1.00 78.88 93 GLY A CA 1
ATOM 744 C C . GLY A 1 93 ? 17.531 9.786 7.432 1.00 78.88 93 GLY A C 1
ATOM 745 O O . GLY A 1 93 ? 16.556 10.512 7.614 1.00 78.88 93 GLY A O 1
ATOM 746 N N . ILE A 1 94 ? 18.754 10.279 7.220 1.00 73.94 94 ILE A N 1
ATOM 747 C CA . ILE A 1 94 ? 19.074 11.718 7.243 1.00 73.94 94 ILE A CA 1
ATOM 748 C C . ILE A 1 94 ? 18.571 12.425 5.980 1.00 73.94 94 ILE A C 1
ATOM 750 O O . ILE A 1 94 ? 18.118 13.562 6.052 1.00 73.94 94 ILE A O 1
ATOM 754 N N . ASN A 1 95 ? 18.636 11.751 4.829 1.00 77.31 95 ASN A N 1
ATOM 755 C CA . ASN A 1 95 ? 18.393 12.388 3.535 1.00 77.31 95 ASN A CA 1
ATOM 756 C C . ASN A 1 95 ? 16.929 12.326 3.079 1.00 77.31 95 ASN A C 1
ATOM 758 O O . ASN A 1 95 ? 16.584 13.046 2.146 1.00 77.31 95 ASN A O 1
ATOM 762 N N . ARG A 1 96 ? 16.098 11.462 3.688 1.00 83.44 96 ARG A N 1
ATOM 763 C CA . ARG A 1 96 ? 14.653 11.324 3.417 1.00 83.44 96 ARG A CA 1
ATOM 764 C C . ARG A 1 96 ? 14.306 11.357 1.924 1.00 83.44 96 ARG A C 1
ATOM 766 O O . ARG A 1 96 ? 13.442 12.113 1.485 1.00 83.44 96 ARG A O 1
ATOM 773 N N . GLN A 1 97 ? 15.041 10.576 1.134 1.00 90.88 97 GLN A N 1
ATOM 774 C CA . GLN A 1 97 ? 14.936 10.596 -0.328 1.00 90.88 97 GLN A CA 1
ATOM 775 C C . GLN A 1 97 ? 13.773 9.754 -0.849 1.00 90.88 97 GLN A C 1
ATOM 777 O O . GLN A 1 97 ? 13.351 9.952 -1.983 1.00 90.88 97 GLN A O 1
ATOM 782 N N . GLU A 1 98 ? 13.242 8.833 -0.046 1.00 92.12 98 GLU A N 1
ATOM 783 C CA . GLU A 1 98 ? 12.210 7.887 -0.471 1.00 92.12 98 GLU A CA 1
ATOM 784 C C . GLU A 1 98 ? 10.950 8.585 -1.013 1.00 92.12 98 GLU A C 1
ATOM 786 O O . GLU A 1 98 ? 10.540 8.230 -2.116 1.00 92.12 98 GLU A O 1
ATOM 791 N N . PRO A 1 99 ? 10.402 9.640 -0.369 1.00 94.38 99 PRO A N 1
ATOM 792 C CA . PRO A 1 99 ? 9.314 10.439 -0.930 1.00 94.38 99 PRO A CA 1
ATOM 793 C C . PRO A 1 99 ? 9.585 10.966 -2.342 1.00 94.38 99 PRO A C 1
ATOM 795 O O . PRO A 1 99 ? 8.731 10.879 -3.220 1.00 94.38 99 PRO A O 1
ATOM 798 N N . TYR A 1 100 ? 10.784 11.501 -2.578 1.00 95.00 100 TYR A N 1
ATOM 799 C CA . TYR A 1 100 ? 11.158 12.041 -3.883 1.00 95.00 100 TYR A CA 1
ATOM 800 C C . TYR A 1 100 ? 11.352 10.936 -4.918 1.00 95.00 100 TYR A C 1
ATOM 802 O O . TYR A 1 100 ? 10.951 11.105 -6.067 1.00 95.00 100 TYR A O 1
ATOM 810 N N . ASN A 1 101 ? 11.944 9.811 -4.516 1.00 94.12 101 ASN A N 1
ATOM 811 C CA . ASN A 1 101 ? 12.175 8.668 -5.393 1.00 94.12 101 ASN A CA 1
ATOM 812 C C . ASN A 1 101 ? 10.856 8.041 -5.857 1.00 94.12 101 ASN A C 1
ATOM 814 O O . ASN A 1 101 ? 10.738 7.714 -7.033 1.00 94.12 101 ASN A O 1
ATOM 818 N N . GLU A 1 102 ? 9.863 7.936 -4.971 1.00 93.75 102 GLU A N 1
ATOM 819 C CA . GLU A 1 102 ? 8.514 7.457 -5.308 1.00 93.75 102 GLU A CA 1
ATOM 820 C C . GLU A 1 102 ? 7.844 8.359 -6.354 1.00 93.75 102 GLU A C 1
ATOM 822 O O . GLU A 1 102 ? 7.357 7.890 -7.384 1.00 93.75 102 GLU A O 1
ATOM 827 N N . VAL A 1 103 ? 7.885 9.680 -6.145 1.00 96.19 103 VAL A N 1
ATOM 828 C CA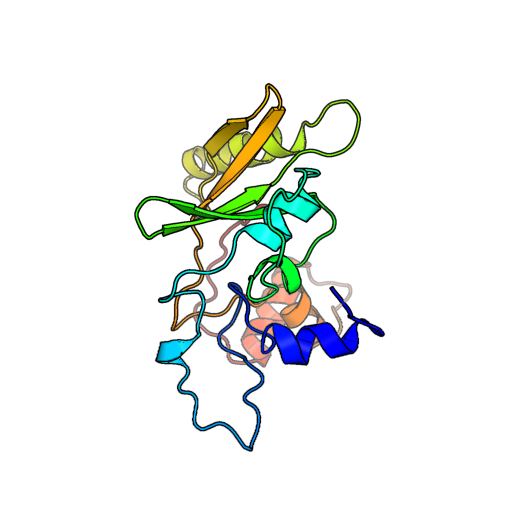 . VAL A 1 103 ? 7.308 10.653 -7.088 1.00 96.19 103 VAL A CA 1
ATOM 829 C C . VAL A 1 103 ? 8.062 10.650 -8.419 1.00 96.19 103 VAL A C 1
ATOM 831 O O . VAL A 1 103 ? 7.446 10.664 -9.484 1.00 96.19 103 VAL A O 1
ATOM 834 N N . PHE A 1 104 ? 9.395 10.594 -8.384 1.00 96.00 104 PHE A N 1
ATOM 835 C CA . PHE A 1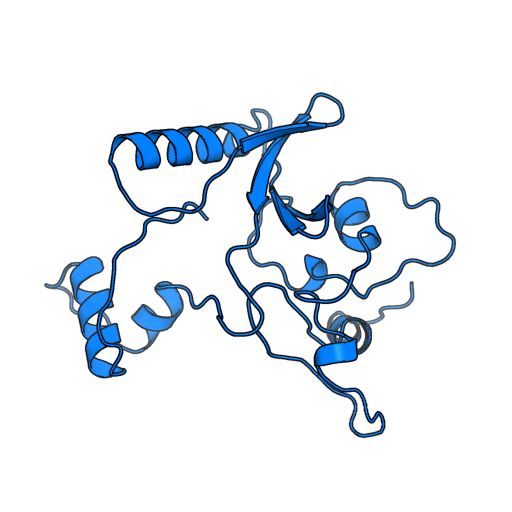 104 ? 10.212 10.501 -9.592 1.00 96.00 104 PHE A CA 1
ATOM 836 C C . PHE A 1 104 ? 9.910 9.224 -10.381 1.00 96.00 104 PHE A C 1
ATOM 838 O O . PHE A 1 104 ? 9.765 9.288 -11.602 1.00 96.00 104 PHE A O 1
ATOM 845 N N . ALA A 1 105 ? 9.789 8.083 -9.697 1.00 95.25 105 ALA A N 1
ATOM 846 C CA . ALA A 1 105 ? 9.436 6.823 -10.327 1.00 95.25 105 ALA A CA 1
ATOM 847 C C . ALA A 1 105 ? 8.058 6.921 -10.987 1.00 95.25 105 ALA A C 1
ATOM 849 O O . ALA A 1 105 ? 7.960 6.638 -12.174 1.00 95.25 105 ALA A O 1
ATOM 850 N N . SER A 1 106 ? 7.033 7.427 -10.293 1.00 95.12 106 SER A N 1
ATOM 851 C CA . SER A 1 106 ? 5.705 7.646 -10.885 1.00 95.12 106 SER A CA 1
ATOM 852 C C . SER A 1 106 ? 5.768 8.495 -12.166 1.00 95.12 106 SER A C 1
ATOM 854 O O . SER A 1 106 ? 5.292 8.063 -13.213 1.00 95.12 106 SER A O 1
ATOM 856 N N . ILE A 1 107 ? 6.475 9.630 -12.146 1.00 96.50 107 ILE A N 1
ATOM 857 C CA . ILE A 1 107 ? 6.646 10.479 -13.341 1.00 96.50 107 ILE A CA 1
ATOM 858 C C . ILE A 1 107 ? 7.365 9.730 -14.473 1.00 96.50 107 ILE A C 1
ATOM 860 O O . ILE A 1 107 ? 7.026 9.890 -15.647 1.00 96.50 107 ILE A O 1
ATOM 864 N N . LEU A 1 108 ? 8.386 8.932 -14.157 1.00 96.06 108 LEU A N 1
ATOM 865 C CA . LEU A 1 108 ? 9.090 8.132 -15.158 1.00 96.06 108 LEU A CA 1
ATOM 866 C C . LEU A 1 108 ? 8.151 7.098 -15.795 1.00 96.06 108 LEU A C 1
ATOM 868 O O . LEU A 1 108 ? 8.174 6.925 -17.013 1.00 96.06 108 LEU A O 1
ATOM 872 N N . MET A 1 109 ? 7.308 6.451 -14.996 1.00 94.81 109 MET A N 1
ATOM 873 C CA . MET A 1 109 ? 6.358 5.441 -15.460 1.00 94.81 109 MET A CA 1
ATOM 874 C C . MET A 1 109 ? 5.269 6.040 -16.352 1.00 94.81 109 MET A C 1
ATOM 876 O O . MET A 1 109 ? 4.984 5.472 -17.409 1.00 94.81 109 MET A O 1
ATOM 880 N N . ASP A 1 110 ? 4.774 7.238 -16.018 1.00 94.38 110 ASP A N 1
ATOM 881 C CA . ASP A 1 110 ? 3.918 8.044 -16.901 1.00 94.38 110 ASP A CA 1
ATOM 882 C C . ASP A 1 110 ? 4.582 8.272 -18.267 1.00 94.38 110 ASP A C 1
ATOM 884 O O . ASP A 1 110 ? 3.980 8.059 -19.320 1.00 94.38 110 ASP A O 1
ATOM 888 N N . ARG A 1 111 ? 5.860 8.676 -18.270 1.00 96.31 111 ARG A N 1
ATOM 889 C CA . ARG A 1 111 ? 6.615 8.949 -19.508 1.00 96.31 111 ARG A CA 1
ATOM 890 C C . ARG A 1 111 ? 6.863 7.702 -20.348 1.00 96.31 111 ARG A C 1
ATOM 892 O O . ARG A 1 111 ? 6.984 7.821 -21.566 1.00 96.31 111 ARG A O 1
ATOM 899 N N . LEU A 1 112 ? 6.960 6.540 -19.712 1.00 95.19 112 LEU A N 1
ATOM 900 C CA . LEU A 1 112 ? 7.129 5.252 -20.380 1.00 95.19 112 LEU A CA 1
ATOM 901 C C . LEU A 1 112 ? 5.795 4.633 -20.826 1.00 95.19 112 LEU A C 1
ATOM 903 O O . LEU A 1 112 ? 5.815 3.629 -21.534 1.00 95.19 112 LEU A O 1
ATOM 907 N N . GLY A 1 113 ? 4.652 5.215 -20.443 1.00 92.50 113 GLY A N 1
ATOM 908 C CA . GLY A 1 113 ? 3.329 4.668 -20.744 1.00 92.50 113 GLY A CA 1
ATOM 909 C C . GLY A 1 113 ? 3.053 3.344 -20.027 1.00 92.50 113 GLY A C 1
ATOM 910 O O . GLY A 1 113 ? 2.340 2.497 -20.562 1.00 92.50 113 GLY A O 1
ATOM 911 N N . ILE A 1 114 ? 3.647 3.142 -18.848 1.00 89.50 114 ILE A N 1
ATOM 912 C CA . ILE A 1 114 ? 3.468 1.928 -18.048 1.00 89.50 114 ILE A CA 1
ATOM 913 C C . ILE A 1 114 ? 2.424 2.203 -16.960 1.00 89.50 114 ILE A C 1
ATOM 915 O O . ILE A 1 114 ? 2.529 3.193 -16.233 1.00 89.50 114 ILE A O 1
ATOM 919 N N . SER A 1 115 ? 1.435 1.311 -16.836 1.00 89.69 115 SER A N 1
ATOM 920 C CA . SER A 1 115 ? 0.430 1.380 -15.768 1.00 89.69 115 SER A CA 1
ATOM 921 C C . SER A 1 115 ? 1.099 1.300 -14.394 1.00 89.69 115 SER A C 1
ATOM 923 O O . SER A 1 115 ? 1.951 0.433 -14.163 1.00 89.69 115 SER A O 1
ATOM 925 N N . HIS A 1 116 ? 0.747 2.233 -13.513 1.00 90.88 116 HIS A N 1
ATOM 926 C CA . HIS A 1 116 ? 1.326 2.375 -12.182 1.00 90.88 116 HIS A CA 1
ATOM 927 C C . HIS A 1 116 ? 0.397 3.181 -11.262 1.00 90.88 116 HIS A C 1
ATOM 929 O O . HIS A 1 116 ? -0.515 3.873 -11.717 1.00 90.88 116 HIS A O 1
ATOM 935 N N . VAL A 1 117 ? 0.674 3.129 -9.958 1.00 92.38 117 VAL A N 1
ATOM 936 C CA . VAL A 1 117 ? 0.026 3.993 -8.962 1.00 92.38 117 VAL A CA 1
ATOM 937 C C . VAL A 1 117 ? 0.666 5.375 -9.002 1.00 92.38 117 VAL A C 1
ATOM 939 O O . VAL A 1 117 ? 1.873 5.498 -8.792 1.00 92.38 117 VAL A O 1
ATOM 942 N N . SER A 1 118 ? -0.134 6.414 -9.234 1.00 93.50 118 SER A N 1
ATOM 943 C CA . SER A 1 118 ? 0.363 7.787 -9.254 1.00 93.50 118 SER A CA 1
ATOM 944 C C . SER A 1 118 ? 0.739 8.274 -7.856 1.00 93.50 118 SER A C 1
ATOM 946 O O . SER A 1 118 ? -0.053 8.179 -6.915 1.00 93.50 118 SER A O 1
ATOM 948 N N . TYR A 1 119 ? 1.928 8.862 -7.742 1.00 96.12 119 TYR A N 1
ATOM 949 C CA . TYR A 1 119 ? 2.392 9.519 -6.523 1.00 96.12 119 TYR A CA 1
ATOM 950 C C . TYR A 1 119 ? 2.591 11.013 -6.751 1.00 96.12 119 TYR A C 1
ATOM 952 O O . TYR A 1 119 ? 3.096 11.452 -7.783 1.00 96.12 119 TYR A O 1
ATOM 960 N N . SER A 1 120 ? 2.253 11.804 -5.737 1.00 96.25 120 SER A N 1
ATOM 961 C CA . SER A 1 120 ? 2.583 13.229 -5.683 1.00 96.25 120 SER A CA 1
ATOM 962 C C . SER A 1 120 ? 3.379 13.560 -4.424 1.00 96.25 120 SER A C 1
ATOM 964 O O . SER A 1 120 ? 3.463 12.756 -3.492 1.00 96.25 120 SER A O 1
ATOM 966 N N . LEU A 1 121 ? 4.025 14.726 -4.425 1.00 96.56 121 LEU A N 1
ATOM 967 C CA . LEU A 1 121 ? 4.818 15.198 -3.297 1.00 96.56 121 LEU A CA 1
ATOM 968 C C . LEU A 1 121 ? 3.963 16.093 -2.395 1.00 96.56 121 LEU A C 1
ATOM 970 O O . LEU A 1 121 ? 3.348 17.051 -2.863 1.00 96.56 121 LEU A O 1
ATOM 974 N N . MET A 1 122 ? 3.988 15.820 -1.096 1.00 94.62 122 MET A N 1
ATOM 975 C CA . MET A 1 122 ? 3.382 16.642 -0.054 1.00 94.62 122 MET A CA 1
ATOM 976 C C . MET A 1 122 ? 4.466 17.137 0.907 1.00 94.62 122 MET A C 1
ATOM 978 O O . MET A 1 122 ? 5.316 16.366 1.342 1.00 94.62 122 MET A O 1
ATOM 982 N N . MET A 1 123 ? 4.400 18.415 1.282 1.00 92.75 123 MET A N 1
ATOM 983 C CA . MET A 1 123 ? 5.233 18.985 2.342 1.00 92.75 123 MET A CA 1
ATOM 984 C C . MET A 1 123 ? 4.397 19.174 3.606 1.00 92.75 123 MET A C 1
ATOM 986 O O . MET A 1 123 ? 3.349 19.820 3.568 1.00 92.75 123 MET A O 1
ATOM 990 N N . GLN A 1 124 ? 4.862 18.647 4.736 1.00 88.38 124 GLN A N 1
ATOM 991 C CA . GLN A 1 124 ? 4.232 18.856 6.041 1.00 88.38 124 GLN A CA 1
ATOM 992 C C . GLN A 1 124 ? 5.309 19.102 7.095 1.00 88.38 124 GLN A C 1
ATOM 994 O O . GLN A 1 124 ? 6.200 18.279 7.254 1.00 88.38 124 GLN A O 1
ATOM 999 N N . GLU A 1 125 ? 5.203 20.216 7.830 1.00 86.75 125 GLU A N 1
ATOM 1000 C CA . GLU A 1 125 ? 6.190 20.606 8.857 1.00 86.75 125 GLU A CA 1
ATOM 1001 C C . GLU A 1 125 ? 7.630 20.632 8.298 1.00 86.75 125 GLU A C 1
ATOM 1003 O O . GLU A 1 125 ? 8.555 20.148 8.935 1.00 86.75 125 GLU A O 1
ATOM 1008 N N . GLU A 1 126 ? 7.796 21.163 7.077 1.00 87.00 126 GLU A N 1
ATOM 1009 C CA . GLU A 1 126 ? 9.068 21.213 6.323 1.00 87.00 126 GLU A CA 1
ATOM 1010 C C . GLU A 1 126 ? 9.642 19.845 5.906 1.00 87.00 126 GLU A C 1
ATOM 1012 O O . GLU A 1 126 ? 10.706 19.777 5.295 1.00 87.00 126 GLU A O 1
ATOM 1017 N N . GLU A 1 127 ? 8.906 18.758 6.140 1.00 89.44 127 GLU A N 1
ATOM 1018 C CA . GLU A 1 127 ? 9.308 17.400 5.781 1.00 89.44 127 GLU A CA 1
ATOM 1019 C C . GLU A 1 127 ? 8.582 16.905 4.518 1.00 89.44 127 GLU A C 1
ATOM 1021 O O . GLU A 1 127 ? 7.375 17.144 4.372 1.00 89.44 127 GLU A O 1
ATOM 1026 N N . PRO A 1 128 ? 9.285 16.201 3.609 1.00 93.25 128 PRO A N 1
ATOM 1027 C CA . PRO A 1 128 ? 8.694 15.647 2.400 1.00 93.25 128 PRO A CA 1
ATOM 1028 C C . PRO A 1 128 ? 7.998 14.310 2.669 1.00 93.25 128 PRO A C 1
ATOM 1030 O O . PRO A 1 128 ? 8.498 13.453 3.405 1.00 93.25 128 PRO A O 1
ATOM 1033 N N . TYR A 1 129 ? 6.872 14.111 1.996 1.00 94.56 129 TYR A N 1
ATOM 1034 C CA . TYR A 1 129 ? 6.101 12.875 1.982 1.00 94.56 129 TYR A CA 1
ATOM 1035 C C . TYR A 1 129 ? 5.648 12.568 0.558 1.00 94.56 129 TYR A C 1
ATOM 1037 O O . TYR A 1 129 ? 5.309 13.481 -0.197 1.00 94.56 129 TYR A O 1
ATOM 1045 N N . SER A 1 130 ? 5.626 11.291 0.191 1.00 95.69 130 SER A N 1
ATOM 1046 C CA . SER A 1 130 ? 4.925 10.845 -1.009 1.00 95.69 130 SER A CA 1
ATOM 1047 C C . SER A 1 130 ? 3.503 10.457 -0.628 1.00 95.69 130 SER A C 1
ATOM 1049 O O . SER A 1 130 ? 3.262 9.898 0.444 1.00 95.69 130 SER A O 1
ATOM 1051 N N . ILE A 1 131 ? 2.549 10.801 -1.487 1.00 96.31 131 ILE A N 1
ATOM 1052 C CA . ILE A 1 131 ? 1.132 10.503 -1.286 1.00 96.31 131 ILE A CA 1
ATOM 1053 C C . ILE A 1 131 ? 0.565 9.837 -2.536 1.00 96.31 131 ILE A C 1
ATOM 1055 O O . ILE A 1 131 ? 0.786 10.322 -3.649 1.00 96.31 131 ILE A O 1
ATOM 1059 N N . CYS A 1 132 ? -0.168 8.745 -2.339 1.00 95.50 132 CYS A N 1
ATOM 1060 C CA . CYS A 1 132 ? -0.957 8.081 -3.371 1.00 95.50 132 CYS A CA 1
ATOM 1061 C C . CYS A 1 132 ? -2.395 7.870 -2.890 1.00 95.50 132 CYS A C 1
ATOM 1063 O O . CYS A 1 132 ? -2.646 7.710 -1.693 1.00 95.50 132 CYS A O 1
ATOM 1065 N N . GLU A 1 133 ? -3.339 7.925 -3.827 1.00 95.81 133 GLU A N 1
ATOM 1066 C CA . GLU A 1 133 ? -4.727 7.528 -3.584 1.00 95.81 133 GLU A CA 1
ATOM 1067 C C . GLU A 1 133 ? -4.802 6.004 -3.449 1.00 95.81 133 GLU A C 1
ATOM 1069 O O . GLU A 1 133 ? -4.032 5.282 -4.089 1.00 95.81 133 GLU A O 1
ATOM 1074 N N . ASP A 1 134 ? -5.718 5.522 -2.613 1.00 94.62 134 ASP A N 1
ATOM 1075 C CA . ASP A 1 134 ? -6.004 4.098 -2.519 1.00 94.62 134 ASP A CA 1
ATOM 1076 C C . ASP A 1 134 ? -6.495 3.560 -3.869 1.00 94.62 134 ASP A C 1
ATOM 1078 O O . ASP A 1 134 ? -7.416 4.103 -4.483 1.00 94.62 134 ASP A O 1
ATOM 1082 N N . PHE A 1 135 ? -5.860 2.492 -4.335 1.00 92.50 135 PHE A N 1
ATOM 1083 C CA . PHE A 1 135 ? -6.216 1.807 -5.576 1.00 92.50 135 PHE A CA 1
ATOM 1084 C C . PHE A 1 135 ? -7.030 0.532 -5.312 1.00 92.50 135 PHE A C 1
ATOM 1086 O O . PHE A 1 135 ? -7.516 -0.101 -6.254 1.00 92.50 135 PHE A O 1
ATOM 1093 N N . VAL A 1 136 ? -7.181 0.147 -4.041 1.00 93.44 136 VAL A N 1
ATOM 1094 C CA . VAL A 1 136 ? -8.015 -0.967 -3.598 1.00 93.44 136 VAL A CA 1
ATOM 1095 C C . VAL A 1 136 ? -9.408 -0.425 -3.274 1.00 93.44 136 VAL A C 1
ATOM 1097 O O . VAL A 1 136 ? -9.569 0.596 -2.612 1.00 93.44 136 VAL A O 1
ATOM 1100 N N . GLY A 1 137 ? -10.444 -1.091 -3.778 1.00 92.19 137 GLY A N 1
ATOM 1101 C CA . GLY A 1 137 ? -11.837 -0.724 -3.534 1.00 92.19 137 GLY A CA 1
ATOM 1102 C C . GLY A 1 137 ? -12.604 -1.835 -2.817 1.00 92.19 137 GLY A C 1
ATOM 1103 O O . GLY A 1 137 ? -12.072 -2.921 -2.609 1.00 92.19 137 GLY A O 1
ATOM 1104 N N . PRO A 1 138 ? -13.902 -1.637 -2.520 1.00 91.62 138 PRO A N 1
ATOM 1105 C CA . PRO A 1 138 ? -14.730 -2.638 -1.835 1.00 91.62 138 PRO A CA 1
ATOM 1106 C C . PRO A 1 138 ? -14.872 -3.991 -2.554 1.00 91.62 138 PRO A C 1
ATOM 1108 O O . PRO A 1 138 ? -15.414 -4.928 -1.975 1.00 91.62 138 PRO A O 1
ATOM 1111 N N . GLY A 1 139 ? -14.462 -4.084 -3.822 1.00 92.62 139 GLY A N 1
ATOM 1112 C CA . GLY A 1 139 ? -14.550 -5.294 -4.642 1.00 92.62 139 GLY A CA 1
ATOM 1113 C C . GLY A 1 139 ? -13.212 -5.785 -5.198 1.00 92.62 139 GLY A C 1
ATOM 1114 O O . GLY A 1 139 ? -13.224 -6.638 -6.083 1.00 92.62 139 GLY A O 1
ATOM 1115 N N . THR A 1 140 ? -12.082 -5.235 -4.747 1.00 92.50 140 THR A N 1
ATOM 1116 C CA . THR A 1 140 ? -10.739 -5.643 -5.188 1.00 92.50 140 THR A CA 1
ATOM 1117 C C . THR A 1 140 ? -9.828 -5.839 -3.986 1.00 92.50 140 THR A C 1
ATOM 1119 O O . THR A 1 140 ? -9.938 -5.101 -3.021 1.00 92.50 140 THR A O 1
ATOM 1122 N N . GLU A 1 141 ? -8.907 -6.798 -4.038 1.00 93.06 141 GLU A N 1
ATOM 1123 C CA . GLU A 1 141 ? -7.899 -7.018 -2.993 1.00 93.06 141 GLU A CA 1
ATOM 1124 C C . GLU A 1 141 ? -6.485 -6.901 -3.574 1.00 93.06 141 GLU A C 1
ATOM 1126 O O . GLU A 1 141 ? -6.247 -7.200 -4.749 1.00 93.06 141 GLU A O 1
ATOM 1131 N N . LEU A 1 142 ? -5.534 -6.478 -2.744 1.00 91.81 142 LEU A N 1
ATOM 1132 C CA . LEU A 1 142 ? -4.118 -6.457 -3.085 1.00 91.81 142 LEU A CA 1
ATOM 1133 C C . LEU A 1 142 ? -3.461 -7.781 -2.678 1.00 91.81 142 LEU A C 1
ATOM 1135 O O . LEU A 1 142 ? -3.209 -8.033 -1.501 1.00 91.81 142 LEU A O 1
ATOM 1139 N N . VAL A 1 143 ? -3.076 -8.584 -3.670 1.00 91.06 143 VAL A N 1
ATOM 1140 C CA . VAL A 1 143 ? -2.231 -9.771 -3.475 1.00 91.06 143 VAL A CA 1
ATOM 1141 C C . VAL A 1 143 ? -0.880 -9.532 -4.133 1.00 91.06 143 VAL A C 1
ATOM 1143 O O . VAL A 1 143 ? -0.777 -9.396 -5.352 1.00 91.06 143 VAL A O 1
ATOM 1146 N N . SER A 1 144 ? 0.184 -9.484 -3.331 1.00 90.19 144 SER A N 1
ATOM 1147 C CA . SER A 1 144 ? 1.525 -9.255 -3.868 1.00 90.19 144 SER A CA 1
ATOM 1148 C C . SER A 1 144 ? 1.983 -10.422 -4.749 1.00 90.19 144 SER A C 1
ATOM 1150 O O . SER A 1 144 ? 1.723 -11.597 -4.466 1.00 90.19 144 SER A O 1
ATOM 1152 N N . ALA A 1 145 ? 2.761 -10.113 -5.791 1.00 91.00 145 ALA A N 1
ATOM 1153 C CA . ALA A 1 145 ? 3.374 -11.133 -6.642 1.00 91.00 145 ALA A CA 1
ATOM 1154 C C . ALA A 1 145 ? 4.234 -12.125 -5.838 1.00 91.00 145 ALA A C 1
ATOM 1156 O O . ALA A 1 145 ? 4.383 -13.277 -6.240 1.00 91.00 145 ALA A O 1
ATOM 1157 N N . TRP A 1 146 ? 4.772 -11.705 -4.687 1.00 91.25 146 TRP A N 1
ATOM 1158 C CA . TRP A 1 146 ? 5.535 -12.574 -3.795 1.00 91.25 146 TRP A CA 1
ATOM 1159 C C . TRP A 1 146 ? 4.701 -13.757 -3.296 1.00 91.25 146 TRP A C 1
ATOM 1161 O O . TRP A 1 146 ? 5.158 -14.889 -3.422 1.00 91.25 146 TRP A O 1
ATOM 1171 N N . TYR A 1 147 ? 3.470 -13.533 -2.819 1.00 93.31 147 TYR A N 1
ATOM 1172 C CA . TYR A 1 147 ? 2.596 -14.627 -2.371 1.00 93.31 147 TYR A CA 1
ATOM 1173 C C . TYR A 1 147 ? 2.290 -15.613 -3.501 1.00 93.31 147 TYR A C 1
ATOM 1175 O O . TYR A 1 147 ? 2.354 -16.825 -3.296 1.00 93.31 147 TYR A O 1
ATOM 1183 N N . ILE A 1 148 ? 2.053 -15.104 -4.712 1.00 94.94 148 ILE A N 1
ATOM 1184 C CA . ILE A 1 148 ? 1.836 -15.936 -5.901 1.00 94.94 148 ILE A CA 1
ATOM 1185 C C . ILE A 1 148 ? 3.081 -16.768 -6.223 1.00 94.94 148 ILE A C 1
ATOM 1187 O O . ILE A 1 148 ? 2.986 -17.979 -6.421 1.00 94.94 148 ILE A O 1
ATOM 1191 N N . MET A 1 149 ? 4.266 -16.155 -6.210 1.00 94.75 149 MET A N 1
ATOM 1192 C CA . MET A 1 149 ? 5.529 -16.838 -6.504 1.00 94.75 149 MET A CA 1
ATOM 1193 C C . MET A 1 149 ? 5.922 -17.890 -5.459 1.00 94.75 149 MET A C 1
ATOM 1195 O O . MET A 1 149 ? 6.721 -18.766 -5.785 1.00 94.75 149 MET A O 1
ATOM 1199 N N . GLN A 1 150 ? 5.385 -17.834 -4.236 1.00 96.12 150 GLN A N 1
ATOM 1200 C CA . GLN A 1 150 ? 5.633 -18.837 -3.189 1.00 96.12 150 GLN A CA 1
ATOM 1201 C C . GLN A 1 150 ? 4.788 -20.112 -3.348 1.00 96.12 150 GLN A C 1
ATOM 1203 O O . GLN A 1 150 ? 5.055 -21.107 -2.677 1.00 96.12 150 GLN A O 1
ATOM 1208 N N . THR A 1 151 ? 3.793 -20.123 -4.241 1.00 96.25 151 THR A N 1
ATOM 1209 C CA . THR A 1 151 ? 2.925 -21.300 -4.456 1.00 96.25 151 THR A CA 1
ATOM 1210 C C . THR A 1 151 ? 3.641 -22.480 -5.111 1.00 96.25 151 THR A C 1
ATOM 1212 O O . THR A 1 151 ? 3.197 -23.621 -4.989 1.00 96.25 151 THR A O 1
ATOM 1215 N N . ALA A 1 152 ? 4.768 -22.227 -5.776 1.00 95.31 152 ALA A N 1
ATOM 1216 C CA . ALA A 1 152 ? 5.604 -23.249 -6.380 1.00 95.31 152 ALA A CA 1
ATOM 1217 C C . ALA A 1 152 ? 7.084 -22.889 -6.238 1.00 95.31 152 ALA A C 1
ATOM 1219 O O . ALA A 1 152 ? 7.474 -21.721 -6.214 1.00 95.31 152 ALA A O 1
ATOM 1220 N N . LYS A 1 153 ? 7.944 -23.908 -6.192 1.00 96.06 153 LYS A N 1
ATOM 1221 C CA . LYS A 1 153 ? 9.390 -23.690 -6.194 1.00 96.06 153 LYS A CA 1
ATOM 1222 C C . LYS A 1 153 ? 9.833 -23.179 -7.565 1.00 96.06 153 LYS A C 1
ATOM 1224 O O . LYS A 1 153 ? 9.576 -23.826 -8.574 1.00 96.06 153 LYS A O 1
ATOM 1229 N N . LYS A 1 154 ? 10.577 -22.071 -7.583 1.00 96.75 154 LYS A N 1
ATOM 1230 C CA . LYS A 1 154 ? 11.167 -21.540 -8.812 1.00 96.75 154 LYS A CA 1
ATOM 1231 C C . LYS A 1 154 ? 12.204 -22.494 -9.404 1.00 96.75 154 LYS A C 1
ATOM 1233 O O . LYS A 1 154 ? 13.151 -22.902 -8.730 1.00 96.75 154 LYS A O 1
ATOM 1238 N N . GLU A 1 155 ? 12.071 -22.775 -10.694 1.00 95.44 155 GLU A N 1
ATOM 1239 C CA . GLU A 1 155 ? 13.059 -23.539 -11.450 1.00 95.44 155 GLU A CA 1
ATOM 1240 C C . GLU A 1 155 ? 14.319 -22.701 -11.731 1.00 95.44 155 GLU A C 1
ATOM 1242 O O . GLU A 1 155 ? 14.268 -21.485 -11.954 1.00 95.44 155 GLU A O 1
ATOM 1247 N N . ASN A 1 156 ? 15.489 -23.343 -11.721 1.00 94.69 156 ASN A N 1
ATOM 1248 C CA . ASN A 1 156 ? 16.769 -22.633 -11.844 1.00 94.69 156 ASN A CA 1
ATOM 1249 C C . ASN A 1 156 ? 16.955 -21.963 -13.213 1.00 94.69 156 ASN A C 1
ATOM 1251 O O . ASN A 1 156 ? 17.638 -20.948 -13.302 1.00 94.69 156 ASN A O 1
ATOM 1255 N N . HIS A 1 157 ? 16.355 -22.522 -14.264 1.00 95.88 157 HIS A N 1
ATOM 1256 C CA . HIS A 1 157 ? 16.566 -22.081 -15.642 1.00 95.88 157 HIS A CA 1
ATOM 1257 C C . HIS A 1 157 ? 15.556 -21.026 -16.123 1.00 95.88 157 HIS A C 1
ATOM 1259 O O . HIS A 1 157 ? 15.739 -20.468 -17.201 1.00 95.88 157 HIS A O 1
ATOM 1265 N N . VAL A 1 158 ? 14.504 -20.736 -15.349 1.00 95.88 158 VAL A N 1
ATOM 1266 C CA . VAL A 1 158 ? 13.492 -19.730 -15.713 1.00 95.88 158 VAL A CA 1
ATOM 1267 C C . VAL A 1 158 ? 13.809 -18.374 -15.084 1.00 95.88 158 VAL A C 1
ATOM 1269 O O . VAL A 1 158 ? 14.434 -18.297 -14.024 1.00 95.88 158 VAL A O 1
ATOM 1272 N N . SER A 1 159 ? 13.374 -17.277 -15.705 1.00 95.25 159 SER A N 1
ATOM 1273 C CA . SER A 1 159 ? 13.468 -15.944 -15.095 1.00 95.25 159 SER A CA 1
ATOM 1274 C C . SER A 1 159 ? 12.465 -15.793 -13.940 1.00 95.25 159 SER A C 1
ATOM 1276 O O . SER A 1 159 ? 11.538 -16.589 -13.799 1.00 95.25 159 SER A O 1
ATOM 1278 N N . VAL A 1 160 ? 12.634 -14.774 -13.090 1.00 93.31 160 VAL A N 1
ATOM 1279 C CA . VAL A 1 160 ? 11.647 -14.451 -12.035 1.00 93.31 160 VAL A CA 1
ATOM 1280 C C . VAL A 1 160 ? 10.293 -14.098 -12.651 1.00 93.31 160 VAL A C 1
ATOM 1282 O O . VAL A 1 160 ? 9.262 -14.553 -12.174 1.00 93.31 160 VAL A O 1
ATOM 1285 N N . TYR A 1 161 ? 10.310 -13.351 -13.756 1.00 91.69 161 TYR A N 1
ATOM 1286 C CA . TYR A 1 161 ? 9.100 -12.992 -14.483 1.00 91.69 161 TYR A CA 1
ATOM 1287 C C . TYR A 1 161 ? 8.367 -14.224 -15.029 1.00 91.69 161 TYR A C 1
ATOM 1289 O O . TYR A 1 161 ? 7.170 -14.377 -14.811 1.00 91.69 161 TYR A O 1
ATOM 1297 N N . GLN A 1 162 ? 9.092 -15.152 -15.663 1.00 93.38 162 GLN A N 1
ATOM 1298 C CA . GLN A 1 162 ? 8.485 -16.384 -16.164 1.00 93.38 162 GLN A CA 1
ATOM 1299 C C . GLN A 1 162 ? 7.964 -17.264 -15.022 1.00 93.38 162 GLN A C 1
ATOM 1301 O O . GLN A 1 162 ? 6.900 -17.857 -15.148 1.00 93.38 162 GLN A O 1
ATOM 1306 N N . HIS A 1 163 ? 8.675 -17.319 -13.890 1.00 95.44 163 HIS A N 1
ATOM 1307 C CA . HIS A 1 163 ? 8.198 -18.019 -12.693 1.00 95.44 163 HIS A CA 1
ATOM 1308 C C . HIS A 1 163 ? 6.861 -17.460 -12.198 1.00 95.44 163 HIS A C 1
ATOM 1310 O O . HIS A 1 163 ? 5.940 -18.227 -11.935 1.00 95.44 163 HIS A O 1
ATOM 1316 N N . TYR A 1 164 ? 6.732 -16.133 -12.133 1.00 93.94 164 TYR A N 1
ATOM 1317 C CA . TYR A 1 164 ? 5.475 -15.479 -11.776 1.00 93.94 164 TYR A CA 1
ATOM 1318 C C . TYR A 1 164 ? 4.336 -15.863 -12.733 1.00 93.94 164 TYR A C 1
ATOM 1320 O O . TYR A 1 164 ? 3.283 -16.292 -12.266 1.00 93.94 164 TYR A O 1
ATOM 1328 N N . LEU A 1 165 ? 4.567 -15.811 -14.052 1.00 93.38 165 LEU A N 1
ATOM 1329 C CA . LEU A 1 165 ? 3.566 -16.220 -15.047 1.00 93.38 165 LEU A CA 1
ATOM 1330 C C . LEU A 1 165 ? 3.158 -17.693 -14.901 1.00 93.38 165 LEU A C 1
ATOM 1332 O O . LEU A 1 165 ? 1.968 -17.997 -14.934 1.00 93.38 165 LEU A O 1
ATOM 1336 N N . ASN A 1 166 ? 4.120 -18.593 -14.679 1.00 94.31 166 ASN A N 1
ATOM 1337 C CA . ASN A 1 166 ? 3.848 -20.017 -14.469 1.00 94.31 166 ASN A CA 1
ATOM 1338 C C . ASN A 1 166 ? 3.000 -20.244 -13.203 1.00 94.31 166 ASN A C 1
ATOM 1340 O O . ASN A 1 166 ? 2.060 -21.037 -13.213 1.00 94.31 166 ASN A O 1
ATOM 1344 N N . CYS A 1 167 ? 3.305 -19.540 -12.106 1.00 95.75 167 CYS A N 1
ATOM 1345 C CA . CYS A 1 167 ? 2.495 -19.580 -10.886 1.00 95.75 167 CYS A CA 1
ATOM 1346 C C . CYS A 1 167 ? 1.070 -19.067 -11.136 1.00 95.75 167 CYS A C 1
ATOM 1348 O O . CYS A 1 167 ? 0.116 -19.704 -10.693 1.00 95.75 167 CYS A O 1
ATOM 1350 N N . CYS A 1 168 ? 0.909 -17.963 -11.872 1.00 95.12 168 CYS A N 1
ATOM 1351 C CA . CYS A 1 168 ? -0.408 -17.454 -12.257 1.00 95.12 168 CYS A CA 1
ATOM 1352 C C . CYS A 1 168 ? -1.206 -18.482 -13.071 1.00 95.12 168 CYS A C 1
ATOM 1354 O O . CYS A 1 168 ? -2.364 -18.743 -12.747 1.00 95.12 168 CYS A O 1
ATOM 1356 N N . GLU A 1 169 ? -0.589 -19.099 -14.082 1.00 94.06 169 GLU A N 1
ATOM 1357 C CA . GLU A 1 169 ? -1.229 -20.118 -14.920 1.00 94.06 169 GLU A CA 1
ATOM 1358 C C . GLU A 1 169 ? -1.678 -21.334 -14.097 1.00 94.06 169 GLU A C 1
ATOM 1360 O O . GLU A 1 169 ? -2.828 -21.762 -14.208 1.00 94.06 169 GLU A O 1
ATOM 1365 N N . ASN A 1 170 ? -0.819 -21.831 -13.202 1.00 94.69 170 ASN A N 1
ATOM 1366 C CA . ASN A 1 170 ? -1.131 -22.962 -12.321 1.00 94.69 170 ASN A CA 1
ATOM 1367 C C . ASN A 1 170 ? -2.297 -22.677 -11.360 1.00 94.69 170 ASN A C 1
ATOM 1369 O O . ASN A 1 170 ? -3.043 -23.590 -11.009 1.00 94.69 170 ASN A O 1
ATOM 1373 N N 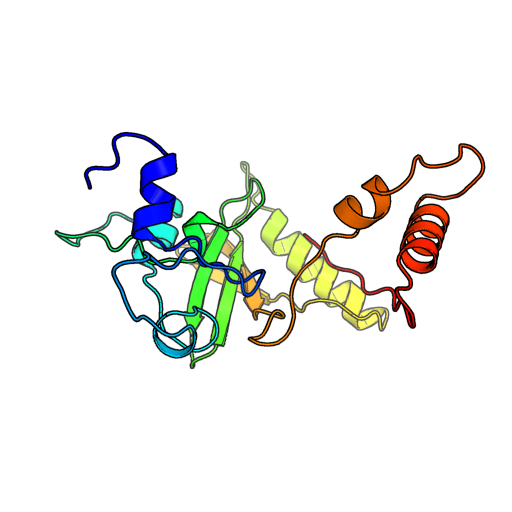. LEU A 1 171 ? -2.468 -21.420 -10.943 1.00 95.56 171 LEU A N 1
ATOM 1374 C CA . LEU A 1 171 ? -3.593 -20.973 -10.116 1.00 95.56 171 LEU A CA 1
ATOM 1375 C C . LEU A 1 171 ? -4.852 -20.651 -10.941 1.00 95.56 171 LEU A C 1
ATOM 1377 O O . LEU A 1 171 ? -5.883 -20.294 -10.375 1.00 95.56 171 LEU A O 1
ATOM 1381 N N . GLY A 1 172 ? -4.788 -20.757 -12.271 1.00 95.38 172 GLY A N 1
ATOM 1382 C CA . GLY A 1 172 ? -5.891 -20.416 -13.166 1.00 95.38 172 GLY A CA 1
ATOM 1383 C C . GLY A 1 172 ? -6.133 -18.910 -13.315 1.00 95.38 172 GLY A C 1
ATOM 1384 O O . GLY A 1 172 ? -7.204 -18.516 -13.784 1.00 95.38 172 GLY A O 1
ATOM 1385 N N . ILE A 1 173 ? -5.162 -18.069 -12.944 1.00 92.81 173 ILE A N 1
ATOM 1386 C CA . ILE A 1 173 ? -5.225 -16.612 -13.100 1.00 92.81 173 ILE A CA 1
ATOM 1387 C C . ILE A 1 173 ? -5.008 -16.283 -14.579 1.00 92.81 173 ILE A C 1
ATOM 1389 O O . ILE A 1 173 ? -3.938 -16.514 -15.143 1.00 92.81 173 ILE A O 1
ATOM 1393 N N . LYS A 1 174 ? -6.044 -15.746 -15.223 1.00 87.50 174 LYS A N 1
ATOM 1394 C CA . LYS A 1 174 ? -6.038 -15.397 -16.650 1.00 87.50 174 LYS A CA 1
ATOM 1395 C C . LYS A 1 174 ? -5.881 -13.896 -16.840 1.00 87.50 174 LYS A C 1
ATOM 1397 O O . LYS A 1 174 ? -6.290 -13.118 -15.989 1.00 87.50 174 LYS A O 1
ATOM 1402 N N . GLY A 1 175 ? -5.352 -13.503 -17.999 1.00 81.94 175 GLY A N 1
ATOM 1403 C CA . GLY A 1 175 ? -5.256 -12.091 -18.375 1.00 81.94 175 GLY A CA 1
ATOM 1404 C C . GLY A 1 175 ? -4.289 -11.299 -17.499 1.00 81.94 175 GLY A C 1
ATOM 1405 O O . GLY A 1 175 ? -4.570 -10.149 -17.191 1.00 81.94 175 GLY A O 1
ATOM 1406 N N . VAL A 1 176 ? -3.177 -11.915 -17.082 1.00 81.25 176 VAL A N 1
ATOM 1407 C CA . VAL A 1 176 ? -2.138 -11.238 -16.299 1.00 81.25 176 VAL A CA 1
ATOM 1408 C C . VAL A 1 176 ? -1.622 -10.035 -17.088 1.00 81.25 176 VAL A C 1
ATOM 1410 O O . VAL A 1 176 ? -1.012 -10.191 -18.147 1.00 81.25 176 VAL A O 1
ATOM 1413 N N . VAL A 1 177 ? -1.877 -8.840 -16.562 1.00 71.81 177 VAL A N 1
ATOM 1414 C CA . VAL A 1 177 ? -1.299 -7.585 -17.041 1.00 71.81 177 VAL A CA 1
ATOM 1415 C C . VAL A 1 177 ? -0.175 -7.218 -16.086 1.00 71.81 177 VAL A C 1
ATOM 1417 O O . VAL A 1 177 ? -0.331 -7.302 -14.870 1.00 71.81 177 VAL A O 1
ATOM 1420 N N . VAL A 1 178 ? 0.980 -6.851 -16.632 1.00 64.25 178 VAL A N 1
ATOM 1421 C CA . VAL A 1 178 ? 2.107 -6.400 -15.818 1.00 64.25 178 VAL A CA 1
ATOM 1422 C C . VAL A 1 178 ? 1.961 -4.907 -15.601 1.00 64.25 178 VAL A C 1
ATOM 1424 O O . VAL A 1 178 ? 2.170 -4.117 -16.521 1.00 64.25 178 VAL A O 1
ATOM 1427 N N . GLU A 1 179 ? 1.620 -4.541 -14.376 1.00 63.97 179 GLU A N 1
ATOM 1428 C CA . GLU A 1 179 ? 1.659 -3.167 -13.898 1.00 63.97 179 GLU A CA 1
ATOM 1429 C C . GLU A 1 179 ? 2.844 -3.028 -12.955 1.00 63.97 179 GLU A C 1
ATOM 1431 O O . GLU A 1 179 ? 3.184 -3.951 -12.210 1.00 63.97 179 GLU A O 1
ATOM 1436 N N . ALA A 1 180 ? 3.519 -1.892 -13.013 1.00 58.00 180 ALA A N 1
ATOM 1437 C CA . ALA A 1 180 ? 4.674 -1.664 -12.171 1.00 58.00 180 ALA A CA 1
ATOM 1438 C C . ALA A 1 180 ? 4.275 -0.745 -11.021 1.00 58.00 180 ALA A C 1
ATOM 1440 O O . ALA A 1 180 ? 3.838 0.386 -11.207 1.00 58.00 180 ALA A O 1
ATOM 1441 N N . SER A 1 181 ? 4.433 -1.265 -9.813 1.00 52.75 181 SER A N 1
ATOM 1442 C CA . SER A 1 181 ? 4.146 -0.582 -8.560 1.00 52.75 181 SER A CA 1
ATOM 1443 C C . SER A 1 181 ? 5.446 -0.370 -7.793 1.00 52.75 181 SER A C 1
ATOM 1445 O O . SER A 1 181 ? 6.167 -1.334 -7.516 1.00 52.75 181 SER A O 1
ATOM 1447 N N . CYS A 1 182 ? 5.736 0.869 -7.416 1.00 46.44 182 CYS A N 1
ATOM 1448 C CA . CYS A 1 182 ? 6.756 1.157 -6.417 1.00 46.44 182 CYS A CA 1
ATOM 1449 C C . CYS A 1 182 ? 6.113 0.990 -5.027 1.00 46.44 182 CYS A C 1
ATOM 1451 O O . CYS A 1 182 ? 5.144 1.678 -4.691 1.00 46.44 182 CYS A O 1
ATOM 1453 N N . PHE A 1 183 ? 6.575 -0.013 -4.274 1.00 46.78 183 PHE A N 1
ATOM 1454 C CA . PHE A 1 183 ? 6.134 -0.308 -2.908 1.00 46.78 183 PHE A CA 1
ATOM 1455 C C . PHE A 1 183 ? 7.239 0.017 -1.912 1.00 46.78 183 PHE A C 1
ATOM 1457 O O . PHE A 1 183 ? 8.382 -0.440 -2.147 1.00 46.78 183 PHE A O 1
#

pLDDT: mean 87.42, std 10.91, range [46.44, 96.75]